Protein AF-A0A0Q6VPD2-F1 (afdb_monomer_lite)

pLDDT: mean 78.7, std 13.79, range [40.34, 97.44]

Structure (mmCIF, N/CA/C/O backbone):
data_AF-A0A0Q6VPD2-F1
#
_entry.id   AF-A0A0Q6VPD2-F1
#
loop_
_atom_site.group_PDB
_atom_site.id
_atom_site.type_symbol
_atom_site.label_atom_id
_atom_site.label_alt_id
_atom_site.label_comp_id
_atom_site.label_asym_id
_atom_site.label_entity_id
_atom_site.label_seq_id
_atom_site.pdbx_PDB_ins_code
_atom_site.Cartn_x
_atom_site.Cartn_y
_atom_site.Cartn_z
_atom_site.occupancy
_atom_site.B_iso_or_equiv
_atom_site.auth_seq_id
_atom_site.auth_comp_id
_atom_site.auth_asym_id
_atom_site.auth_atom_id
_atom_site.pdbx_PDB_model_num
ATOM 1 N N . MET A 1 1 ? 22.954 0.251 55.846 1.00 52.72 1 MET A N 1
ATOM 2 C CA . MET A 1 1 ? 23.608 -0.571 54.800 1.00 52.72 1 MET A CA 1
ATOM 3 C C . MET A 1 1 ? 22.620 -1.236 53.829 1.00 52.72 1 MET A C 1
ATOM 5 O O . MET A 1 1 ? 23.031 -1.538 52.722 1.00 52.72 1 MET A O 1
ATOM 9 N N . GLN A 1 2 ? 21.327 -1.395 54.163 1.00 55.75 2 GLN A N 1
ATOM 10 C CA . GLN A 1 2 ? 20.331 -2.062 53.299 1.00 55.75 2 GLN A CA 1
ATOM 11 C C . GLN A 1 2 ? 19.823 -1.232 52.095 1.00 55.75 2 GLN A C 1
ATOM 13 O O . GLN A 1 2 ? 19.382 -1.796 51.101 1.00 55.75 2 GLN A O 1
ATOM 18 N N . THR A 1 3 ? 19.860 0.103 52.167 1.00 54.91 3 THR A N 1
ATOM 19 C CA . THR A 1 3 ? 19.289 1.001 51.139 1.00 54.91 3 THR A CA 1
ATOM 20 C C . THR A 1 3 ? 20.122 1.080 49.858 1.00 54.91 3 THR A C 1
ATOM 22 O O . THR A 1 3 ? 19.580 1.341 48.790 1.00 54.91 3 THR A O 1
ATOM 25 N N . SER A 1 4 ? 21.430 0.818 49.940 1.00 56.56 4 SER A N 1
ATOM 26 C CA . SER A 1 4 ? 22.336 0.865 48.785 1.00 56.56 4 SER A CA 1
ATOM 27 C C . SER A 1 4 ? 22.201 -0.381 47.895 1.00 56.56 4 SER A C 1
ATOM 29 O O . SER A 1 4 ? 22.322 -0.288 46.677 1.00 56.56 4 SER A O 1
ATOM 31 N N . THR A 1 5 ? 21.839 -1.531 48.477 1.00 59.19 5 THR A N 1
ATOM 32 C CA . THR A 1 5 ? 21.718 -2.818 47.770 1.00 59.19 5 THR A CA 1
ATOM 33 C C . THR A 1 5 ? 20.486 -2.902 46.863 1.00 59.19 5 THR A C 1
ATOM 35 O O . THR A 1 5 ? 20.532 -3.585 45.845 1.00 59.19 5 THR A O 1
ATOM 38 N N . PHE A 1 6 ? 19.399 -2.185 47.183 1.00 61.19 6 PHE A N 1
ATOM 39 C CA . PHE A 1 6 ? 18.187 -2.125 46.346 1.00 61.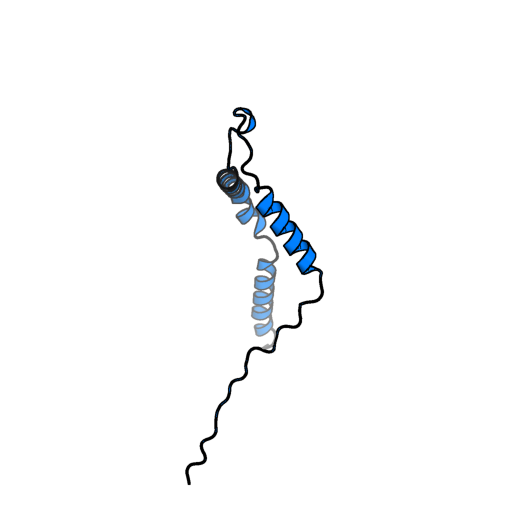19 6 PHE A CA 1
ATOM 40 C C . PHE A 1 6 ? 18.260 -1.077 45.226 1.00 61.19 6 PHE A C 1
ATOM 42 O O . PHE A 1 6 ? 17.496 -1.147 44.268 1.00 61.19 6 PHE A O 1
ATOM 49 N N . LEU A 1 7 ? 19.196 -0.129 45.307 1.00 70.19 7 LEU A N 1
ATOM 50 C CA . LEU A 1 7 ? 19.359 0.936 44.313 1.00 70.19 7 LEU A CA 1
ATOM 51 C C . LEU A 1 7 ? 19.998 0.409 43.014 1.00 70.19 7 LEU A C 1
ATOM 53 O O . LEU A 1 7 ? 19.644 0.842 41.921 1.00 70.19 7 LEU A O 1
ATOM 57 N N . VAL A 1 8 ? 20.873 -0.593 43.131 1.00 77.06 8 VAL A N 1
ATOM 58 C CA . VAL A 1 8 ? 21.546 -1.260 42.004 1.00 77.06 8 VAL A CA 1
ATOM 59 C C . VAL A 1 8 ? 20.572 -1.998 41.062 1.00 77.06 8 VAL A C 1
ATOM 61 O O . VAL A 1 8 ? 20.620 -1.729 39.861 1.00 77.06 8 VAL A O 1
ATOM 64 N N . PRO A 1 9 ? 19.657 -2.877 41.528 1.00 77.50 9 PRO A N 1
ATOM 65 C CA . PRO A 1 9 ? 18.719 -3.561 40.631 1.00 77.50 9 PRO A CA 1
ATOM 66 C C . PRO A 1 9 ? 17.683 -2.615 40.004 1.00 77.50 9 PRO A C 1
ATOM 68 O O . PRO A 1 9 ? 17.273 -2.823 38.861 1.00 77.50 9 PRO A O 1
ATOM 71 N N . VAL A 1 10 ? 17.286 -1.549 40.708 1.00 83.50 10 VAL A N 1
ATOM 72 C CA . VAL A 1 10 ? 16.364 -0.528 40.177 1.00 83.50 10 VAL A CA 1
ATOM 73 C C . VAL A 1 10 ? 17.035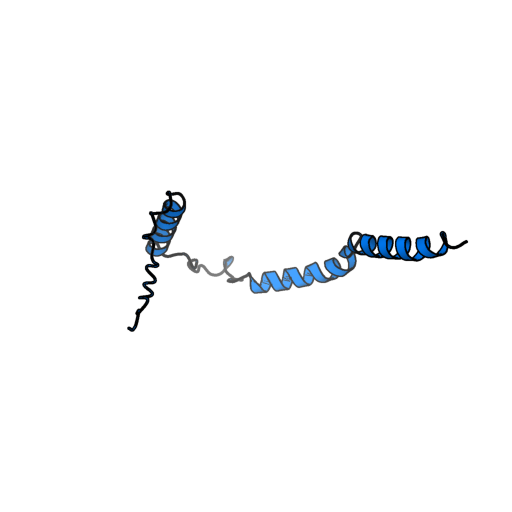 0.302 39.079 1.00 83.50 10 VAL A C 1
ATOM 75 O O . VAL A 1 10 ? 16.449 0.519 38.023 1.00 83.50 10 VAL A O 1
ATOM 78 N N . ALA A 1 11 ? 18.291 0.707 39.272 1.00 82.94 11 ALA A N 1
ATOM 79 C CA . ALA A 1 11 ? 19.047 1.405 38.236 1.00 82.94 11 ALA A CA 1
ATOM 80 C C . ALA A 1 11 ? 19.294 0.513 37.006 1.00 82.94 11 ALA A C 1
ATOM 82 O O . ALA A 1 11 ? 19.153 0.972 35.874 1.00 82.94 11 ALA A O 1
ATOM 83 N N . ALA A 1 12 ? 19.599 -0.772 37.210 1.00 83.12 12 ALA A N 1
ATOM 84 C CA . ALA A 1 12 ? 19.810 -1.725 36.121 1.00 83.12 12 ALA A CA 1
ATOM 85 C C . ALA A 1 12 ? 18.541 -1.961 35.281 1.00 83.12 12 ALA A C 1
ATOM 87 O O . ALA A 1 12 ? 18.608 -1.988 34.053 1.00 83.12 12 ALA A O 1
ATOM 88 N N . SER A 1 13 ? 17.377 -2.084 35.925 1.00 80.62 13 SER A N 1
ATOM 89 C CA . SER A 1 13 ? 16.093 -2.231 35.224 1.00 80.62 13 SER A CA 1
ATOM 90 C C . SER A 1 13 ? 15.693 -0.959 34.470 1.00 80.62 13 SER A C 1
ATOM 92 O O . SER A 1 13 ? 15.206 -1.047 33.343 1.00 80.62 13 SER A O 1
ATOM 94 N N . LEU A 1 14 ? 15.978 0.223 35.024 1.00 81.38 14 LEU A N 1
ATOM 95 C CA . LEU A 1 14 ? 15.742 1.496 34.342 1.00 81.38 14 LEU A CA 1
ATOM 96 C C . LEU A 1 14 ? 16.643 1.667 33.105 1.00 81.38 14 LEU A C 1
ATOM 98 O O . LEU A 1 14 ? 16.172 2.088 32.051 1.00 81.38 14 LEU A O 1
ATOM 102 N N . LEU A 1 15 ? 17.918 1.277 33.196 1.00 79.00 15 LEU A N 1
ATOM 103 C CA . LEU A 1 15 ? 18.850 1.292 32.062 1.00 79.00 15 LEU A CA 1
ATOM 104 C C . LEU A 1 15 ? 18.440 0.306 30.958 1.00 79.00 15 LEU A C 1
ATOM 106 O O . LEU A 1 15 ? 18.537 0.643 29.780 1.00 79.00 15 LEU A O 1
ATOM 110 N N . ALA A 1 16 ? 17.931 -0.876 31.317 1.00 78.25 16 ALA A N 1
ATOM 111 C CA . ALA A 1 16 ? 17.419 -1.846 30.348 1.00 78.25 16 ALA A CA 1
ATOM 112 C C . ALA A 1 16 ? 16.172 -1.333 29.602 1.00 78.25 16 ALA A C 1
ATOM 114 O O . ALA A 1 16 ? 16.049 -1.542 28.396 1.00 78.25 16 ALA A O 1
ATOM 115 N N . LEU A 1 17 ? 15.277 -0.616 30.291 1.00 76.25 17 LEU A N 1
ATOM 116 C CA . LEU A 1 17 ? 14.113 0.027 29.671 1.00 76.25 17 LEU A CA 1
ATOM 117 C C . LEU A 1 17 ? 14.523 1.155 28.708 1.00 76.25 17 LEU A C 1
ATOM 119 O O . LEU A 1 17 ? 13.936 1.284 27.637 1.00 76.25 17 LEU A O 1
ATOM 123 N N . LEU A 1 18 ? 15.556 1.937 29.044 1.00 72.00 18 LEU A N 1
ATOM 124 C CA . LEU A 1 18 ? 16.077 3.001 28.172 1.00 72.00 18 LEU A CA 1
ATOM 125 C C . LEU A 1 18 ? 16.857 2.462 26.961 1.00 72.00 18 LEU A C 1
ATOM 127 O O . LEU A 1 18 ? 16.818 3.073 25.893 1.00 72.00 18 LEU A O 1
ATOM 131 N N . ALA A 1 19 ? 17.521 1.309 27.092 1.00 68.69 19 ALA A N 1
ATOM 132 C CA . ALA A 1 19 ? 18.234 0.656 25.990 1.00 68.69 19 ALA A CA 1
ATOM 133 C C . ALA A 1 19 ? 17.298 0.194 24.854 1.00 68.69 19 ALA A C 1
ATOM 135 O O . ALA A 1 19 ? 17.741 0.046 23.720 1.00 68.69 19 ALA A O 1
ATOM 136 N N . GLY A 1 20 ? 16.001 0.014 25.127 1.00 64.81 20 GLY A N 1
ATOM 137 C CA . GLY A 1 20 ? 14.993 -0.259 24.097 1.00 64.81 20 GLY A CA 1
ATOM 138 C C . GLY A 1 20 ? 14.573 0.969 23.277 1.00 64.81 20 GLY A C 1
ATOM 139 O O . GLY A 1 20 ? 14.024 0.798 22.191 1.00 64.81 20 GLY A O 1
ATOM 140 N N . CYS A 1 21 ? 14.825 2.184 23.782 1.00 68.00 21 CYS A N 1
ATOM 141 C CA . CYS A 1 21 ? 14.502 3.450 23.112 1.00 68.00 21 CYS A CA 1
ATOM 142 C C . CYS A 1 21 ? 15.687 4.014 22.317 1.00 68.00 21 CYS A C 1
ATOM 144 O O . CYS A 1 21 ? 15.492 4.765 21.363 1.00 68.00 21 CYS A O 1
ATOM 146 N N . ALA A 1 22 ? 16.914 3.671 22.711 1.00 63.19 22 ALA A N 1
ATOM 147 C CA . ALA A 1 22 ? 18.129 4.102 22.042 1.00 63.19 22 ALA A CA 1
ATOM 148 C C . ALA A 1 22 ? 18.722 2.949 21.220 1.00 63.19 22 ALA A C 1
ATOM 150 O O . ALA A 1 22 ? 19.546 2.180 21.705 1.00 63.19 22 ALA A O 1
ATOM 151 N N . GLN A 1 23 ? 18.369 2.941 19.931 1.00 62.69 23 GLN A N 1
ATOM 152 C CA . GLN A 1 23 ? 19.241 2.482 18.846 1.00 62.69 23 GLN A CA 1
ATOM 153 C C . GLN A 1 23 ? 19.180 0.990 18.469 1.00 62.69 23 GLN A C 1
ATOM 155 O O . GLN A 1 23 ? 20.185 0.285 18.474 1.00 62.69 23 GLN A O 1
ATOM 160 N N . GLN A 1 24 ? 18.021 0.536 17.983 1.00 61.81 24 GLN A N 1
ATOM 161 C CA . GLN A 1 24 ? 17.953 -0.628 17.083 1.00 61.81 24 GLN A CA 1
ATOM 162 C C . GLN A 1 24 ? 18.297 -0.282 15.615 1.00 61.81 24 GLN A C 1
ATOM 164 O O . GLN A 1 24 ? 18.512 -1.186 14.808 1.00 61.81 24 GLN A O 1
ATOM 169 N N . SER A 1 25 ? 18.381 1.006 15.262 1.00 66.31 25 SER A N 1
ATOM 170 C CA . SER A 1 25 ? 18.494 1.496 13.879 1.00 66.31 25 SER A CA 1
ATOM 171 C C . SER A 1 25 ? 19.602 0.833 13.047 1.00 66.31 25 SER A C 1
ATOM 173 O O . SER A 1 25 ? 19.271 0.258 12.023 1.00 66.31 25 SER A O 1
ATOM 175 N N . PRO A 1 26 ? 20.884 0.757 13.460 1.00 69.50 26 PRO A N 1
ATOM 176 C CA . PRO A 1 26 ? 21.925 0.226 12.571 1.00 69.50 26 PRO A CA 1
ATOM 177 C C . PRO A 1 26 ? 21.768 -1.267 12.229 1.00 69.50 26 PRO A C 1
ATOM 179 O O . PRO A 1 26 ? 22.199 -1.685 11.159 1.00 69.50 26 PRO A O 1
ATOM 182 N N . LEU A 1 27 ? 21.145 -2.074 13.098 1.00 72.25 27 LEU A N 1
ATOM 183 C CA . LEU A 1 27 ? 20.859 -3.485 12.804 1.00 72.25 27 LEU A CA 1
ATOM 184 C C . LEU A 1 27 ? 19.591 -3.658 11.957 1.00 72.25 27 LEU A C 1
ATOM 186 O O . LEU A 1 27 ? 19.563 -4.523 11.084 1.00 72.25 27 LEU A O 1
ATOM 190 N N . LEU A 1 28 ? 18.556 -2.846 12.193 1.00 69.50 28 LEU A N 1
ATOM 191 C CA . LEU A 1 28 ? 17.324 -2.869 11.395 1.00 69.50 28 LEU A CA 1
ATOM 192 C C . LEU A 1 28 ? 17.547 -2.286 9.991 1.00 69.50 28 LEU A C 1
ATOM 194 O O . LEU A 1 28 ? 17.115 -2.868 8.996 1.00 69.50 28 LEU A O 1
ATOM 198 N N . ASP A 1 29 ? 18.275 -1.176 9.903 1.00 81.31 29 ASP A N 1
ATOM 199 C CA . ASP A 1 29 ? 18.542 -0.448 8.662 1.00 81.31 29 ASP A CA 1
ATOM 200 C C . ASP A 1 29 ? 19.471 -1.241 7.732 1.00 81.31 29 ASP A C 1
ATOM 202 O O . ASP A 1 29 ? 19.378 -1.113 6.510 1.00 81.31 29 ASP A O 1
ATOM 206 N N . ALA A 1 30 ? 20.306 -2.135 8.283 1.00 85.94 30 ALA A N 1
ATOM 207 C CA . ALA A 1 30 ? 21.204 -2.997 7.512 1.00 85.94 30 ALA A CA 1
ATOM 208 C C . ALA A 1 30 ? 20.476 -3.894 6.494 1.00 85.94 30 ALA A C 1
ATOM 210 O O . ALA A 1 30 ? 21.080 -4.311 5.508 1.00 85.94 30 ALA A O 1
ATOM 211 N N . GLN A 1 31 ? 19.196 -4.209 6.722 1.00 87.62 31 GLN A N 1
ATOM 212 C CA . GLN A 1 31 ? 18.373 -5.046 5.836 1.00 87.62 31 GLN A CA 1
ATOM 213 C C . GLN A 1 31 ? 17.248 -4.260 5.146 1.00 87.62 31 GLN A C 1
ATOM 215 O O . GLN A 1 31 ? 16.445 -4.839 4.403 1.00 87.62 31 GLN A O 1
ATOM 220 N N . MET A 1 32 ? 17.166 -2.944 5.371 1.00 89.19 32 MET A N 1
ATOM 221 C CA . MET A 1 32 ? 16.101 -2.111 4.810 1.00 89.19 32 MET A CA 1
ATOM 222 C C . MET A 1 32 ? 16.135 -2.131 3.281 1.00 89.19 32 MET A C 1
ATOM 224 O O . MET A 1 32 ? 15.097 -2.277 2.645 1.00 89.19 32 MET A O 1
ATOM 228 N N . GLU A 1 33 ? 17.324 -2.045 2.689 1.00 90.06 33 GLU A N 1
ATOM 229 C CA . GLU A 1 33 ? 17.506 -2.035 1.235 1.00 90.06 33 GLU A CA 1
ATOM 230 C C . GLU A 1 33 ? 16.919 -3.292 0.577 1.00 90.06 33 GLU A C 1
ATOM 232 O O . GLU A 1 33 ? 16.098 -3.207 -0.340 1.00 90.06 33 GLU A O 1
ATOM 237 N N . GLN A 1 34 ? 17.247 -4.457 1.134 1.00 93.62 34 GLN A N 1
ATOM 238 C CA . GLN A 1 34 ? 16.787 -5.748 0.642 1.00 93.62 34 GLN A CA 1
ATOM 239 C C . GLN A 1 34 ? 15.274 -5.917 0.845 1.00 93.62 34 GLN A C 1
ATOM 241 O O . GLN A 1 34 ? 14.574 -6.407 -0.043 1.00 93.62 34 GLN A O 1
ATOM 246 N N . SER A 1 35 ? 14.747 -5.431 1.973 1.00 92.19 35 SER A N 1
ATOM 247 C CA . SER A 1 35 ? 13.307 -5.410 2.259 1.00 92.19 35 SER A CA 1
ATOM 248 C C . SER A 1 35 ? 12.540 -4.523 1.272 1.00 92.19 35 SER A C 1
ATOM 250 O O . SER A 1 35 ? 11.503 -4.930 0.750 1.00 92.19 35 SER A O 1
ATOM 252 N N . VAL A 1 36 ? 13.072 -3.339 0.952 1.00 93.75 36 VAL A N 1
ATOM 253 C CA . VAL A 1 36 ? 12.486 -2.410 -0.025 1.00 93.75 36 VAL A CA 1
ATOM 254 C C . VAL A 1 36 ? 12.531 -2.997 -1.435 1.00 93.75 36 VAL A C 1
ATOM 256 O O . VAL A 1 36 ? 11.539 -2.900 -2.157 1.00 93.75 36 VAL A O 1
ATOM 259 N N . ARG A 1 37 ? 13.627 -3.658 -1.833 1.00 94.56 37 ARG A N 1
ATOM 260 C CA . ARG A 1 37 ? 13.693 -4.363 -3.125 1.00 94.56 37 ARG A CA 1
ATOM 261 C C . ARG A 1 37 ? 12.644 -5.461 -3.231 1.00 94.56 37 ARG A C 1
ATOM 263 O O . ARG A 1 37 ? 11.944 -5.532 -4.238 1.00 94.56 37 ARG A O 1
ATOM 270 N N . MET A 1 38 ? 12.516 -6.291 -2.199 1.00 94.75 38 MET A N 1
ATOM 271 C CA . MET A 1 38 ? 11.515 -7.359 -2.161 1.00 94.75 38 MET A CA 1
ATOM 272 C C . MET A 1 38 ? 10.096 -6.796 -2.247 1.00 94.75 38 MET A C 1
ATOM 274 O O . MET A 1 38 ? 9.292 -7.277 -3.045 1.00 94.75 38 MET A O 1
ATOM 278 N N . LEU A 1 39 ? 9.809 -5.737 -1.487 1.00 94.94 39 LEU A N 1
ATOM 279 C CA . LEU A 1 39 ? 8.523 -5.051 -1.535 1.00 94.94 39 LEU A CA 1
ATOM 280 C C . LEU A 1 39 ? 8.243 -4.483 -2.929 1.00 94.94 39 LEU A C 1
ATOM 282 O O . LEU A 1 39 ? 7.136 -4.625 -3.437 1.00 94.94 39 LEU A O 1
ATOM 286 N N . ASN A 1 40 ? 9.244 -3.881 -3.572 1.00 94.25 40 ASN A N 1
ATOM 287 C CA . ASN A 1 40 ? 9.101 -3.338 -4.915 1.00 94.25 40 ASN A CA 1
ATOM 288 C C . ASN A 1 40 ? 8.741 -4.436 -5.924 1.00 94.25 40 ASN A C 1
ATOM 290 O O . ASN A 1 40 ? 7.763 -4.287 -6.646 1.00 94.25 40 ASN A O 1
ATOM 294 N N . VAL A 1 41 ? 9.444 -5.572 -5.913 1.00 93.50 41 VAL A N 1
ATOM 295 C CA . VAL A 1 41 ? 9.130 -6.711 -6.794 1.00 93.50 41 VAL A CA 1
ATOM 296 C C . VAL A 1 41 ? 7.712 -7.243 -6.552 1.00 93.50 41 VAL A C 1
ATOM 298 O O . VAL A 1 41 ? 7.035 -7.629 -7.500 1.00 93.50 41 VAL A O 1
ATOM 301 N N . GLN A 1 42 ? 7.232 -7.231 -5.307 1.00 94.31 42 GLN A N 1
ATOM 302 C CA . GLN A 1 42 ? 5.869 -7.656 -4.971 1.00 94.31 42 GLN A CA 1
ATOM 303 C C . GLN A 1 42 ? 4.794 -6.635 -5.378 1.00 94.31 42 GLN A C 1
ATOM 305 O O . GLN A 1 42 ? 3.678 -7.020 -5.722 1.00 94.31 42 GLN A O 1
ATOM 310 N N . GLN A 1 43 ? 5.103 -5.338 -5.320 1.00 93.94 43 GLN A N 1
ATOM 311 C CA . GLN A 1 43 ? 4.162 -4.259 -5.632 1.00 93.94 43 GLN A CA 1
ATOM 312 C C . GLN A 1 43 ? 4.125 -3.906 -7.123 1.00 93.94 43 GLN A C 1
ATOM 314 O O . GLN A 1 43 ? 3.094 -3.448 -7.625 1.00 93.94 43 GLN A O 1
ATOM 319 N N . VAL A 1 44 ? 5.225 -4.112 -7.851 1.00 91.69 44 VAL A N 1
ATOM 320 C CA . VAL A 1 44 ? 5.308 -3.834 -9.287 1.00 91.69 44 VAL A CA 1
ATOM 321 C C . VAL A 1 44 ? 4.525 -4.897 -10.052 1.00 91.69 44 VAL A C 1
ATOM 323 O O . VAL A 1 44 ? 5.013 -5.972 -10.381 1.00 91.69 44 VAL A O 1
ATOM 326 N N . ARG A 1 45 ? 3.274 -4.559 -10.370 1.00 85.81 45 ARG A N 1
ATOM 327 C CA . ARG A 1 45 ? 2.365 -5.423 -11.134 1.00 85.81 45 ARG A CA 1
ATOM 328 C C . ARG A 1 45 ? 2.759 -5.553 -12.613 1.00 85.81 45 ARG A C 1
ATOM 330 O O . ARG A 1 45 ? 2.570 -6.614 -13.197 1.00 85.81 45 ARG A O 1
ATOM 337 N N . TYR A 1 46 ? 3.284 -4.482 -13.221 1.00 87.62 46 TYR A N 1
ATOM 338 C CA . TYR A 1 46 ? 3.601 -4.418 -14.657 1.00 87.62 46 TYR A CA 1
ATOM 339 C C . TYR A 1 46 ? 4.979 -3.790 -14.915 1.00 87.62 46 TYR A C 1
ATOM 341 O O . TYR A 1 46 ? 5.057 -2.592 -15.189 1.00 87.62 46 TYR A O 1
ATOM 349 N N . PRO A 1 47 ? 6.072 -4.573 -14.861 1.00 87.69 47 PRO A N 1
ATOM 350 C CA . PRO A 1 47 ? 7.431 -4.048 -15.034 1.00 87.69 47 PRO A CA 1
ATOM 351 C C . PRO A 1 47 ? 7.698 -3.466 -16.437 1.00 87.69 47 PRO A C 1
ATOM 353 O O . PRO A 1 47 ? 8.496 -2.547 -16.575 1.00 87.69 47 PRO A O 1
ATOM 356 N N . GLU A 1 48 ? 6.989 -3.933 -17.471 1.00 88.94 48 GLU A N 1
ATOM 357 C CA . GLU A 1 48 ? 7.170 -3.502 -18.872 1.00 88.94 48 GLU A CA 1
ATOM 358 C C . GLU A 1 48 ? 6.145 -2.442 -19.334 1.00 88.94 48 GLU A C 1
ATOM 360 O O . GLU A 1 48 ? 5.958 -2.235 -20.537 1.00 88.94 48 GLU A O 1
ATOM 365 N N . ALA A 1 49 ? 5.461 -1.757 -18.407 1.00 84.50 49 ALA A N 1
ATOM 366 C CA . ALA A 1 49 ? 4.355 -0.841 -18.725 1.00 84.50 49 ALA A CA 1
ATOM 367 C C . ALA A 1 49 ? 4.727 0.299 -19.699 1.00 84.50 49 ALA A C 1
ATOM 369 O O . ALA A 1 49 ? 3.873 0.773 -20.440 1.00 84.50 49 ALA A O 1
ATOM 370 N N . GLY A 1 50 ? 5.997 0.722 -19.740 1.00 84.12 50 GLY A N 1
ATOM 371 C CA . GLY A 1 50 ? 6.474 1.744 -20.683 1.00 84.12 50 GLY A CA 1
ATOM 372 C C . GLY A 1 50 ? 6.717 1.239 -22.112 1.00 84.12 50 GLY A C 1
ATOM 373 O O . GLY A 1 50 ? 6.804 2.042 -23.036 1.00 84.12 50 GLY A O 1
ATOM 374 N N . ARG A 1 51 ? 6.836 -0.079 -22.312 1.00 89.75 51 ARG A N 1
ATOM 375 C CA . ARG A 1 51 ? 7.135 -0.701 -23.618 1.00 89.75 51 ARG A CA 1
ATOM 376 C C . ARG A 1 51 ? 5.915 -1.347 -24.259 1.00 89.75 51 ARG A C 1
ATOM 378 O O . ARG A 1 51 ? 5.896 -1.546 -25.470 1.00 89.75 51 ARG A O 1
ATOM 385 N N . GLN A 1 52 ? 4.910 -1.680 -23.455 1.00 84.31 52 GLN A N 1
ATOM 386 C CA . GLN A 1 52 ? 3.680 -2.315 -23.904 1.00 84.31 52 GLN A CA 1
ATOM 387 C C . GLN A 1 52 ? 2.496 -1.420 -23.552 1.00 84.31 52 GLN A C 1
ATOM 389 O O . GLN A 1 52 ? 2.157 -1.255 -22.382 1.00 84.31 52 GLN A O 1
ATOM 394 N N . ALA A 1 53 ? 1.840 -0.867 -24.573 1.00 79.50 53 ALA A N 1
ATOM 395 C CA . ALA A 1 53 ? 0.596 -0.132 -24.396 1.00 79.50 53 ALA A CA 1
ATOM 396 C C . ALA A 1 53 ? -0.536 -1.119 -24.068 1.00 79.50 53 ALA A C 1
ATOM 398 O O . ALA A 1 53 ? -1.248 -1.592 -24.953 1.00 79.50 53 ALA A O 1
ATOM 399 N N . ARG A 1 54 ? -0.678 -1.465 -22.786 1.00 78.19 54 ARG A N 1
ATOM 400 C CA . ARG A 1 54 ? -1.826 -2.215 -22.271 1.00 78.19 54 ARG A CA 1
ATOM 401 C C . ARG A 1 54 ? -2.802 -1.239 -21.612 1.00 78.19 54 ARG A C 1
ATOM 403 O O . ARG A 1 54 ? -2.352 -0.364 -20.870 1.00 78.19 54 ARG A O 1
ATOM 410 N N . PRO A 1 55 ? -4.121 -1.375 -21.833 1.00 76.94 55 PRO A N 1
ATOM 411 C CA . PRO A 1 55 ? -5.104 -0.661 -21.030 1.00 76.94 55 PRO A CA 1
ATOM 412 C C . PRO A 1 55 ? -4.853 -0.920 -19.540 1.00 76.94 55 PRO A C 1
ATOM 414 O O . PRO A 1 55 ? -4.557 -2.052 -19.149 1.00 76.94 55 PRO A O 1
ATOM 417 N N . ALA A 1 56 ? -4.939 0.124 -18.715 1.00 74.62 56 ALA A N 1
ATOM 418 C CA . ALA A 1 56 ? -4.831 -0.032 -17.270 1.00 74.62 56 ALA A CA 1
ATOM 419 C C . ALA A 1 56 ? -5.972 -0.925 -16.759 1.00 74.62 56 ALA A C 1
ATOM 421 O O . ALA A 1 56 ? -7.109 -0.789 -17.219 1.00 74.62 56 ALA A O 1
ATOM 422 N N . ASP A 1 57 ? -5.693 -1.797 -15.782 1.00 78.88 57 ASP A N 1
ATOM 423 C CA . ASP A 1 57 ? -6.757 -2.491 -15.049 1.00 78.88 57 ASP A CA 1
ATOM 424 C C . ASP A 1 57 ? -7.443 -1.469 -14.133 1.00 78.88 57 ASP A C 1
ATOM 426 O O . ASP A 1 57 ? -7.059 -1.270 -12.977 1.00 78.88 57 ASP A O 1
ATOM 430 N N . GLY A 1 58 ? -8.390 -0.733 -14.707 1.00 83.50 58 GLY A N 1
ATOM 431 C CA . GLY A 1 58 ? -9.197 0.262 -14.020 1.00 83.50 58 GLY A CA 1
ATOM 432 C C . GLY A 1 58 ? -10.469 -0.333 -13.423 1.00 83.50 58 GLY A C 1
ATOM 433 O O . GLY A 1 58 ? -10.839 -1.478 -13.677 1.00 83.50 58 GLY A O 1
ATOM 434 N N . ILE A 1 59 ? -11.160 0.487 -12.639 1.00 90.19 59 ILE A N 1
ATOM 435 C CA . ILE A 1 59 ? -12.537 0.224 -12.226 1.00 90.19 59 ILE A CA 1
ATOM 436 C C . ILE A 1 59 ? -13.474 0.472 -13.418 1.00 90.19 59 ILE A C 1
ATOM 438 O O . ILE A 1 59 ? -13.292 1.442 -14.157 1.00 90.19 59 ILE A O 1
ATOM 442 N N . ASP A 1 60 ? -14.468 -0.391 -13.631 1.00 91.81 60 ASP A N 1
ATOM 443 C CA . ASP A 1 60 ? -15.481 -0.125 -14.650 1.00 91.81 60 ASP A CA 1
ATOM 444 C C . ASP A 1 60 ? -16.384 1.046 -14.227 1.00 91.81 60 ASP A C 1
ATOM 446 O O . ASP A 1 60 ? -16.535 1.358 -13.043 1.00 91.81 60 ASP A O 1
ATOM 450 N N . GLY A 1 61 ? -17.012 1.712 -15.198 1.00 92.12 61 GLY A N 1
ATOM 451 C CA . GLY A 1 61 ? -17.803 2.914 -14.923 1.00 92.12 61 GLY A CA 1
ATOM 452 C C . GLY A 1 61 ? -18.975 2.686 -13.961 1.00 92.12 61 GLY A C 1
ATOM 453 O O . GLY A 1 61 ? -19.315 3.584 -13.190 1.00 92.12 61 GLY A O 1
ATOM 454 N N . ARG A 1 62 ? -19.581 1.491 -13.953 1.00 95.31 62 ARG A N 1
ATOM 455 C CA . ARG A 1 62 ? -20.705 1.179 -13.060 1.00 95.31 62 ARG A CA 1
ATOM 456 C C . ARG A 1 62 ? -20.214 0.972 -11.632 1.00 95.31 62 ARG A C 1
ATOM 458 O O . ARG A 1 62 ? -20.829 1.506 -10.710 1.00 95.31 62 ARG A O 1
ATOM 465 N N . ALA A 1 63 ? -19.114 0.246 -11.455 1.00 94.88 63 ALA A N 1
ATOM 466 C CA . ALA A 1 63 ? -18.469 0.094 -10.158 1.00 94.88 63 ALA A CA 1
ATOM 467 C C . ALA A 1 63 ? -17.956 1.439 -9.613 1.00 94.88 63 ALA A C 1
ATOM 469 O O . ALA A 1 63 ? -18.104 1.718 -8.425 1.00 94.88 63 ALA A O 1
ATOM 470 N N . ALA A 1 64 ? -17.424 2.315 -10.470 1.00 95.50 64 ALA A N 1
ATOM 471 C CA . ALA A 1 64 ? -17.004 3.656 -10.066 1.00 95.50 64 ALA A CA 1
ATOM 472 C C . ALA A 1 64 ? -18.188 4.505 -9.579 1.00 95.50 64 ALA A C 1
ATOM 474 O O . ALA A 1 64 ? -18.116 5.136 -8.522 1.00 95.50 64 ALA A O 1
ATOM 475 N N . ALA A 1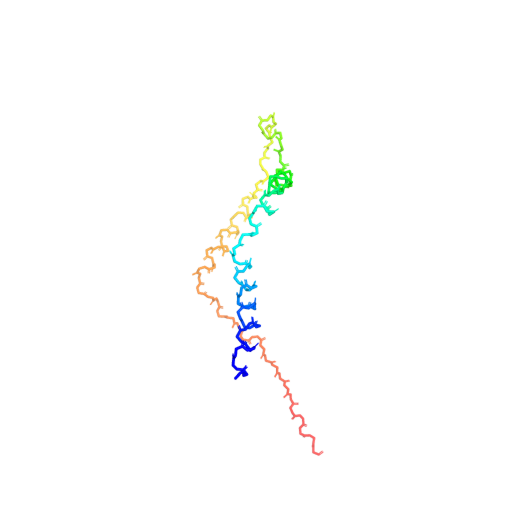 65 ? -19.301 4.484 -10.318 1.00 97.44 65 ALA A N 1
ATOM 476 C CA . ALA A 1 65 ? -20.511 5.209 -9.950 1.00 97.44 65 ALA A CA 1
ATOM 477 C C . ALA A 1 65 ? -21.106 4.710 -8.623 1.00 97.44 65 ALA A C 1
ATOM 479 O O . ALA A 1 65 ? -21.487 5.522 -7.777 1.00 97.44 65 ALA A O 1
ATOM 480 N N . SER A 1 66 ? -21.157 3.390 -8.407 1.00 96.31 66 SER A N 1
ATOM 481 C CA . SER A 1 66 ? -21.674 2.822 -7.157 1.00 96.31 66 SER A CA 1
ATOM 4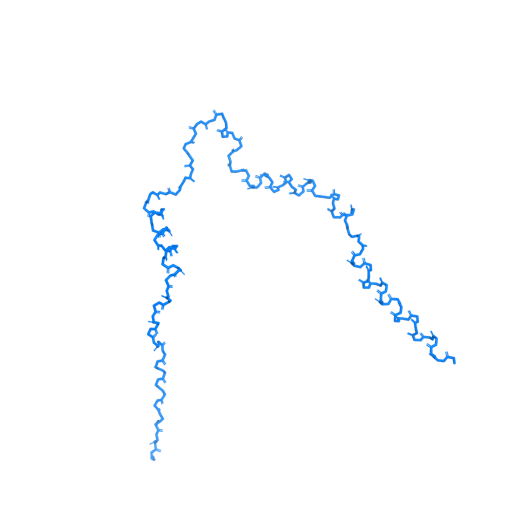82 C C . SER A 1 66 ? -20.767 3.128 -5.963 1.00 96.31 66 SER A C 1
ATOM 484 O O . SER A 1 66 ? -21.270 3.511 -4.906 1.00 96.31 66 SER A O 1
ATOM 486 N N . ALA A 1 67 ? -19.443 3.046 -6.133 1.00 95.88 67 ALA A N 1
ATOM 487 C CA . ALA A 1 67 ? -18.478 3.419 -5.102 1.00 95.88 67 ALA A CA 1
ATOM 488 C C . ALA A 1 67 ? -18.632 4.893 -4.698 1.00 95.88 67 ALA A C 1
ATOM 490 O O . ALA A 1 67 ? -18.668 5.212 -3.509 1.00 95.88 67 ALA A O 1
ATOM 491 N N . TYR A 1 68 ? -18.798 5.790 -5.674 1.00 96.25 68 TYR A N 1
ATOM 492 C CA . TYR A 1 68 ? -19.012 7.212 -5.413 1.00 96.25 68 TYR A CA 1
ATOM 493 C C . TYR A 1 68 ? -20.355 7.497 -4.721 1.00 96.25 68 TYR A C 1
ATOM 495 O O . TYR A 1 68 ? -20.425 8.331 -3.817 1.00 96.25 68 TYR A O 1
ATOM 503 N N . ALA A 1 69 ? -21.425 6.793 -5.098 1.00 95.88 69 ALA A N 1
ATOM 504 C CA . ALA A 1 69 ? -22.716 6.897 -4.418 1.00 95.88 69 ALA A CA 1
ATOM 505 C C . ALA A 1 69 ? -22.629 6.430 -2.954 1.00 95.88 69 ALA A C 1
ATOM 507 O O . ALA A 1 69 ? -23.136 7.099 -2.053 1.00 95.88 69 ALA A O 1
ATOM 508 N N . GLN A 1 70 ? -21.934 5.317 -2.698 1.00 93.12 70 GLN A N 1
ATOM 509 C CA . GLN A 1 70 ? -21.727 4.803 -1.345 1.00 93.12 70 GLN A CA 1
ATOM 510 C C . GLN A 1 70 ? -20.867 5.750 -0.501 1.00 93.12 70 GLN A C 1
ATOM 512 O O . GLN A 1 70 ? -21.173 5.977 0.670 1.00 93.12 70 GLN A O 1
ATOM 517 N N . TYR A 1 71 ? -19.826 6.337 -1.100 1.00 93.88 71 TYR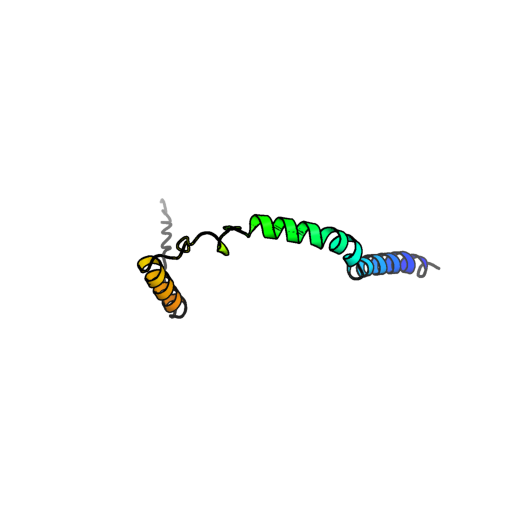 A N 1
ATOM 518 C CA . TYR A 1 71 ? -19.010 7.365 -0.460 1.00 93.88 71 TYR A CA 1
ATOM 519 C C . TYR A 1 71 ? -19.874 8.548 -0.018 1.00 93.88 71 TYR A C 1
ATOM 521 O O . TYR A 1 71 ? -19.859 8.899 1.157 1.00 93.88 71 TYR A O 1
ATOM 529 N N . GLN A 1 72 ? -20.710 9.101 -0.900 1.00 95.06 72 GLN A N 1
ATOM 530 C CA . GLN A 1 72 ? -21.636 10.179 -0.534 1.00 95.06 72 GLN A CA 1
ATOM 531 C C . GLN A 1 72 ? -22.596 9.774 0.592 1.00 95.06 72 GLN A C 1
ATOM 533 O O . GLN A 1 72 ? -22.807 10.545 1.528 1.00 95.06 72 GLN A O 1
ATOM 538 N N . LYS A 1 73 ? -23.145 8.553 0.541 1.00 90.62 73 LYS A N 1
ATOM 539 C CA . LYS A 1 73 ? -24.040 8.031 1.582 1.00 90.62 73 LYS A CA 1
ATOM 540 C C . LYS A 1 73 ? -23.359 7.932 2.950 1.00 90.62 73 LYS A C 1
ATOM 542 O O . LYS A 1 73 ? -24.021 8.132 3.959 1.00 90.62 73 LYS A O 1
ATOM 547 N N . SER A 1 74 ? -22.050 7.676 2.997 1.00 89.62 74 SER A N 1
ATOM 548 C CA . SER A 1 74 ? -21.301 7.578 4.261 1.00 89.62 74 SER A CA 1
ATOM 549 C C . SER A 1 74 ? -21.237 8.885 5.063 1.00 89.62 74 SER A C 1
ATOM 551 O O . SER A 1 74 ? -21.010 8.835 6.268 1.00 89.62 74 SER A O 1
ATOM 553 N N . PHE A 1 75 ? -21.485 10.035 4.426 1.00 91.00 75 PHE A N 1
ATOM 554 C CA . PHE A 1 75 ? -21.566 11.339 5.097 1.00 91.00 75 PHE A CA 1
ATOM 555 C C . PHE A 1 75 ? -22.989 11.732 5.498 1.00 91.00 75 PHE A C 1
ATOM 557 O O . PHE A 1 75 ? -23.186 12.770 6.127 1.00 91.00 75 PHE A O 1
ATOM 564 N N . GLN A 1 76 ? -23.989 10.937 5.119 1.00 87.25 76 GLN A N 1
ATOM 565 C CA . GLN A 1 76 ? -25.365 11.153 5.548 1.00 87.25 76 GLN A CA 1
ATOM 566 C C . GLN A 1 76 ? -25.541 10.595 6.961 1.00 87.25 76 GLN A C 1
ATOM 568 O O . GLN A 1 76 ? -24.861 9.645 7.358 1.00 87.25 76 GLN A O 1
ATOM 573 N N . ALA A 1 77 ? -26.451 11.194 7.733 1.00 76.12 77 ALA A N 1
ATOM 574 C CA . ALA A 1 77 ? -26.813 10.653 9.037 1.00 76.12 77 ALA A CA 1
ATOM 575 C C . ALA A 1 77 ? -27.222 9.173 8.877 1.00 76.12 77 ALA A C 1
ATOM 577 O O . ALA A 1 77 ? -27.932 8.861 7.915 1.00 76.12 77 ALA A O 1
ATOM 578 N N . PRO A 1 78 ? -26.779 8.262 9.768 1.00 74.75 78 PRO A N 1
ATOM 579 C CA . PRO A 1 78 ? -27.161 6.861 9.684 1.00 74.75 78 PRO A CA 1
ATOM 580 C C . PRO A 1 78 ? -28.681 6.732 9.594 1.00 74.75 78 PRO A C 1
ATOM 582 O O . PRO A 1 78 ? -29.398 7.289 10.428 1.00 74.75 78 PRO A O 1
ATOM 585 N N . GLU A 1 79 ? -29.162 6.001 8.587 1.00 71.06 79 GLU A N 1
ATOM 586 C CA . GLU A 1 79 ? -30.567 5.595 8.517 1.00 71.06 79 GLU A CA 1
ATOM 587 C C . GLU A 1 79 ? -30.949 4.962 9.864 1.00 71.06 79 GLU A C 1
ATOM 589 O O . GLU A 1 79 ? -30.189 4.112 10.353 1.00 71.06 79 GLU A O 1
ATOM 594 N N . PRO A 1 80 ? -32.074 5.362 10.488 1.00 75.00 80 PRO A N 1
ATOM 595 C CA . PRO A 1 80 ? -32.529 4.755 11.728 1.00 75.00 80 PRO A CA 1
ATOM 596 C C . PRO A 1 80 ? -32.596 3.241 11.544 1.00 75.00 80 PRO A C 1
ATOM 598 O O . PRO A 1 80 ? -33.422 2.733 10.786 1.00 75.00 80 PRO A O 1
ATOM 601 N N . GLN A 1 81 ? -31.700 2.509 12.207 1.00 73.94 81 GLN A N 1
ATOM 602 C CA . GLN A 1 81 ? -31.747 1.058 12.134 1.00 73.94 81 GLN A CA 1
ATOM 603 C C . GLN A 1 81 ? -33.017 0.603 12.854 1.00 73.94 81 GLN A C 1
ATOM 605 O O . GLN A 1 81 ? -33.195 0.953 14.029 1.00 73.94 81 GLN A O 1
ATOM 610 N N . PRO A 1 82 ? -33.921 -0.144 12.193 1.00 72.75 82 PRO A N 1
ATOM 611 C CA . PRO A 1 82 ? -35.031 -0.752 12.901 1.00 72.75 82 PRO A CA 1
ATOM 612 C C . PRO A 1 82 ? -34.432 -1.623 14.005 1.00 72.75 82 PRO A C 1
ATOM 614 O O . PRO A 1 82 ? -33.525 -2.413 13.749 1.00 72.75 82 PRO A O 1
ATOM 617 N N . GLN A 1 83 ? -34.892 -1.415 15.239 1.00 67.44 83 GLN A N 1
ATOM 618 C CA . GLN A 1 83 ? -34.418 -2.107 16.437 1.00 67.44 83 GLN A CA 1
ATOM 619 C C . GLN A 1 83 ? -34.665 -3.614 16.280 1.00 67.44 83 GLN A C 1
ATOM 621 O O . GLN A 1 83 ? -35.722 -4.133 16.632 1.00 67.44 83 GLN A O 1
ATOM 626 N N . ALA A 1 84 ? -33.710 -4.319 15.681 1.00 67.06 84 ALA A N 1
ATOM 627 C CA . ALA A 1 84 ? -33.877 -5.690 15.232 1.00 67.06 84 ALA A CA 1
ATOM 628 C C . ALA A 1 84 ? -33.468 -6.692 16.312 1.00 67.06 84 ALA A C 1
ATOM 630 O O . ALA A 1 84 ? -32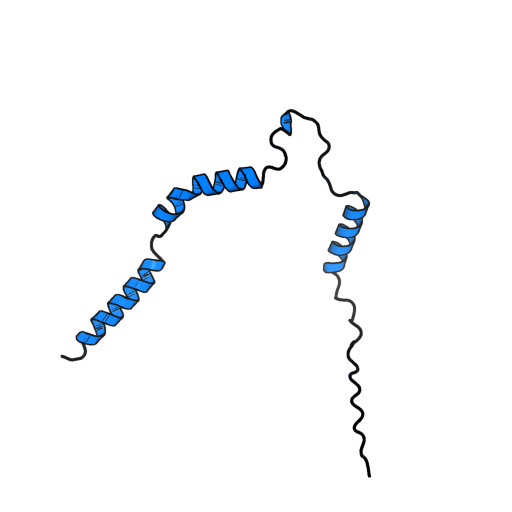.641 -7.545 16.043 1.00 67.06 84 ALA A O 1
ATOM 631 N N . PHE A 1 85 ? -34.047 -6.616 17.516 1.00 63.84 85 PHE A N 1
ATOM 632 C CA . PHE A 1 85 ? -34.024 -7.729 18.478 1.00 63.84 85 PHE A CA 1
ATOM 633 C C . PHE A 1 85 ? -35.258 -7.686 19.395 1.00 63.84 85 PHE A C 1
ATOM 635 O O . PHE A 1 85 ? -35.198 -7.214 20.527 1.00 63.84 85 PHE A O 1
ATOM 642 N N . THR A 1 86 ? -36.394 -8.221 18.939 1.00 64.88 86 THR A N 1
ATOM 643 C CA . THR A 1 86 ? -37.464 -8.657 19.852 1.00 64.88 86 THR A CA 1
ATOM 644 C C . THR A 1 86 ? -37.190 -10.106 20.247 1.00 64.88 86 THR A C 1
ATOM 646 O O . THR A 1 86 ? -37.649 -11.039 19.596 1.00 64.88 86 THR A O 1
ATOM 649 N N . ILE A 1 87 ? -36.403 -10.310 21.304 1.00 67.38 87 ILE A N 1
ATOM 650 C CA . ILE A 1 87 ? -36.233 -11.632 21.921 1.00 67.38 87 ILE A CA 1
ATOM 651 C C . ILE A 1 87 ? -37.408 -11.833 22.884 1.00 67.38 87 ILE A C 1
ATOM 653 O O . ILE A 1 87 ? -37.389 -11.362 24.019 1.00 67.38 87 ILE A O 1
ATOM 657 N N . GLY A 1 88 ? -38.468 -12.490 22.413 1.00 66.75 88 GLY A N 1
ATOM 658 C CA . GLY A 1 88 ? -39.614 -12.862 23.240 1.00 66.75 88 GLY A CA 1
ATOM 659 C C . GLY A 1 88 ? -39.341 -14.148 24.019 1.00 66.75 88 GLY A C 1
ATOM 660 O O . GLY A 1 88 ? -39.550 -15.234 23.487 1.00 66.75 88 GLY A O 1
ATOM 661 N N . ILE A 1 89 ? -38.908 -14.046 25.279 1.00 63.19 89 ILE A N 1
ATOM 662 C CA . ILE A 1 89 ? -38.955 -15.184 26.209 1.00 63.19 89 ILE A CA 1
ATOM 663 C C . ILE A 1 89 ? -40.310 -15.194 26.929 1.00 63.19 89 ILE A C 1
ATOM 665 O O . ILE A 1 89 ? -40.571 -14.408 27.836 1.00 63.19 89 ILE A O 1
ATOM 669 N N . GLY A 1 90 ? -41.213 -16.074 26.496 1.00 57.66 90 GLY A N 1
ATOM 670 C CA . GLY A 1 90 ? -42.473 -16.324 27.193 1.00 57.66 90 GLY A CA 1
ATOM 671 C C . GLY A 1 90 ? -42.212 -17.083 28.493 1.00 57.66 90 GLY A C 1
ATOM 672 O O . GLY A 1 90 ? -41.842 -18.255 28.467 1.00 57.66 90 GLY A O 1
ATOM 673 N N . SER A 1 91 ? -42.402 -16.436 29.639 1.00 51.81 91 SER A N 1
ATOM 674 C CA . SER A 1 91 ? -42.391 -17.098 30.942 1.00 51.81 91 SER A CA 1
ATOM 675 C C . SER A 1 91 ? -43.686 -17.895 31.128 1.00 51.81 91 SER A C 1
ATOM 677 O O . SER A 1 91 ? -44.713 -17.388 31.577 1.00 51.81 91 SER A O 1
ATOM 679 N N . GLY A 1 92 ? -43.644 -19.180 30.771 1.00 51.34 92 GLY A N 1
ATOM 680 C CA . GLY A 1 92 ? -44.693 -20.140 31.100 1.00 51.34 92 GLY A CA 1
ATOM 681 C C . GLY A 1 92 ? -44.788 -20.342 32.614 1.00 51.34 92 GLY A C 1
ATOM 682 O O . GLY A 1 92 ? -44.029 -21.110 33.197 1.00 51.34 92 GLY A O 1
ATOM 683 N N . LYS A 1 93 ? -45.734 -19.657 33.262 1.00 56.75 93 LYS A N 1
ATOM 684 C CA . LYS A 1 93 ? -46.185 -19.955 34.627 1.00 56.75 93 LYS A CA 1
ATOM 685 C C . LYS A 1 93 ? -47.092 -21.191 34.562 1.00 56.75 93 LYS A C 1
ATOM 687 O O . LYS A 1 93 ? -48.308 -21.063 34.443 1.00 56.75 93 LYS A O 1
ATOM 692 N N . GLY A 1 94 ? -46.490 -22.381 34.575 1.00 53.59 94 GLY A N 1
ATOM 693 C CA . GLY A 1 94 ? -47.212 -23.629 34.828 1.00 53.59 94 GLY A CA 1
ATOM 694 C C . GLY A 1 94 ? -47.788 -23.597 36.242 1.00 53.59 94 GLY A C 1
ATOM 695 O O . GLY A 1 94 ? -47.058 -23.301 37.190 1.00 53.59 94 GLY A O 1
ATOM 696 N N . LYS A 1 95 ? -49.104 -23.789 36.342 1.00 40.34 95 LYS A N 1
ATOM 697 C CA . LYS A 1 95 ? -49.818 -24.023 37.599 1.00 40.34 95 LYS A CA 1
ATOM 698 C C . LYS A 1 95 ? -49.501 -25.404 38.153 1.00 40.34 95 LYS A C 1
ATOM 700 O O . LYS A 1 95 ? -49.246 -26.304 37.323 1.00 40.34 95 LYS A O 1
#

Foldseek 3Di:
DVVVVVVVVVVVVVVVVVVVVPDPCVVVVVCVVVVVVVVCVVPCPDPCCVPDPDPDPDDDPVRVVVVVVVVVVVPDDDDPDDPPDPPDDDDPPDD

Secondary structure (DSSP, 8-state):
-HHHHHHHHHHHHHHHHHHTTS--HHHHHTTHHHHHHHHHHHH-S-TTTTTS-PPP-PPPHHHHHHHHHHHHHHTSPPP----------------

Radius of gyration: 31.32 Å; chains: 1; bounding box: 73×35×79 Å

Sequence (95 aa):
MQTSTFLVPVAASLLALLAGCAQQSPLLDAQMEQSVRMLNVQQVRYPEAGRQARPADGIDGRAAASAYAQYQKSFQAPEPQPQAFTIGIGSGKGK